Protein AF-A0A3A8YX33-F1 (afdb_monomer_lite)

Secondary structure (DSSP, 8-state):
-----EEE-HHHHHHHHHHHHHHHHHHHHHHHHHHHHHHTT-HHHHHHHHHHHHHHHHHHHHTTT--HHHHHH--GGGGHHHHHHHEEES-------------------------S---HHHHHHHHHHHHHHHHHHHHHHHHHHHHHHHHHHHHHHTT-PPP-----

Radius of gyration: 32.84 Å; chains: 1; bounding box: 57×74×111 Å

Sequence (168 aa):
MDNEIYLIHLDDYLSHIDGKLEMYDLLLELVRSVRKDLEAGEPSQAMRTLCAYEQQAHELYESWDISDAYAESGDPDDLAQLMEDELLPAWDEDEDTGTENDGGMADDMEDDGMNGETSAAAYLLRAVGQLNRVTANILEITKAMVVYENAIDRILNNGEMPENDCAD

Foldseek 3Di:
DPPFDKDFDPVVVVVVVVLVVVVVVLVVCLVVQLVVCVVVVNNVVNVVSVVVSVVVVVVSVVVLVQQPCCVVPVDCVSCVVVCVVGIDGLDDVDDPPVPPDDDDDDDDDDDDDDDDPPDVVVVVSVVVVVVVVVVVVVVVVVVVVVVVVVVVVVVVVVPPDPPPPDDD

pLDDT: mean 77.98, std 19.74, range [34.16, 97.88]

Structure (mmCIF, N/CA/C/O backbone):
data_AF-A0A3A8YX33-F1
#
_entry.id   AF-A0A3A8YX33-F1
#
loop_
_atom_site.group_PDB
_atom_site.id
_atom_site.type_symbol
_atom_site.label_atom_id
_atom_site.label_alt_id
_atom_site.label_comp_id
_atom_site.label_asym_id
_atom_site.label_entity_id
_atom_site.label_seq_id
_atom_site.pdbx_PDB_ins_code
_atom_site.Cartn_x
_atom_site.Cartn_y
_atom_site.Cartn_z
_atom_site.occupancy
_atom_site.B_iso_or_equiv
_atom_site.auth_seq_id
_atom_site.auth_comp_id
_atom_site.auth_asym_id
_atom_site.auth_atom_id
_atom_site.pdbx_PDB_model_num
ATOM 1 N N . MET A 1 1 ? 15.931 15.732 -17.870 1.00 40.66 1 MET A N 1
ATOM 2 C CA . MET A 1 1 ? 15.593 14.400 -17.360 1.00 40.66 1 MET A CA 1
ATOM 3 C C . MET A 1 1 ? 15.124 13.658 -18.571 1.00 40.66 1 MET A C 1
ATOM 5 O O . MET A 1 1 ? 14.138 14.079 -19.173 1.00 40.66 1 MET A O 1
ATOM 9 N N . ASP A 1 2 ? 15.944 12.720 -19.018 1.00 53.41 2 ASP A N 1
ATOM 10 C CA . ASP A 1 2 ? 15.546 11.818 -20.080 1.00 53.41 2 ASP A CA 1
ATOM 11 C C . ASP A 1 2 ? 14.280 11.096 -19.624 1.00 53.41 2 ASP A C 1
ATOM 13 O O . ASP A 1 2 ? 14.060 10.875 -18.433 1.00 53.41 2 ASP A O 1
ATOM 17 N N . ASN A 1 3 ? 13.362 10.890 -20.558 1.00 58.91 3 ASN A N 1
ATOM 18 C CA . ASN A 1 3 ? 12.036 10.378 -20.252 1.00 58.91 3 ASN A CA 1
ATOM 19 C C . ASN A 1 3 ? 12.154 8.855 -20.107 1.00 58.91 3 ASN A C 1
ATOM 21 O O . ASN A 1 3 ? 11.745 8.116 -21.001 1.00 58.91 3 ASN A O 1
ATOM 25 N N . GLU A 1 4 ? 12.805 8.415 -19.031 1.00 72.69 4 GLU A N 1
ATOM 26 C CA . GLU A 1 4 ? 13.014 7.007 -18.710 1.00 72.69 4 GLU A CA 1
ATOM 27 C C . GLU A 1 4 ? 11.653 6.339 -18.522 1.00 72.69 4 GLU A C 1
ATOM 29 O O . GLU A 1 4 ? 10.789 6.797 -17.770 1.00 72.69 4 GLU A O 1
ATOM 34 N N . ILE A 1 5 ? 11.425 5.293 -19.311 1.00 79.19 5 ILE A N 1
ATOM 35 C CA . ILE A 1 5 ? 10.206 4.500 -19.255 1.00 79.19 5 ILE A CA 1
ATOM 36 C C . ILE A 1 5 ? 10.561 3.239 -18.482 1.00 79.19 5 ILE A C 1
ATOM 38 O O . ILE A 1 5 ? 11.450 2.495 -18.894 1.00 79.19 5 ILE A O 1
ATOM 42 N N . TYR A 1 6 ? 9.827 2.998 -17.403 1.00 85.06 6 TYR A N 1
ATOM 43 C CA . TYR A 1 6 ? 9.903 1.771 -16.626 1.00 85.06 6 TYR A CA 1
ATOM 44 C C . TYR A 1 6 ? 8.658 0.924 -16.868 1.00 85.06 6 TYR A C 1
ATOM 46 O O . TYR A 1 6 ? 7.557 1.441 -17.085 1.00 85.06 6 TYR A O 1
ATOM 54 N N . LEU A 1 7 ? 8.846 -0.386 -16.844 1.00 86.94 7 LEU A N 1
ATOM 55 C CA . LEU A 1 7 ? 7.788 -1.381 -16.795 1.00 86.94 7 LEU A CA 1
ATOM 56 C C . LEU A 1 7 ? 7.753 -1.950 -15.374 1.00 86.94 7 LEU A C 1
ATOM 58 O O . LEU A 1 7 ? 8.787 -2.052 -14.732 1.00 86.94 7 LEU A O 1
ATOM 62 N N . ILE A 1 8 ? 6.572 -2.320 -14.895 1.00 90.81 8 ILE A N 1
ATOM 63 C CA . ILE A 1 8 ? 6.378 -3.000 -13.607 1.00 90.81 8 ILE A CA 1
ATOM 64 C C . ILE A 1 8 ? 5.716 -4.348 -13.884 1.00 90.81 8 ILE A C 1
ATOM 66 O O . ILE A 1 8 ? 4.887 -4.447 -14.803 1.00 90.81 8 ILE A O 1
ATOM 70 N N . HIS A 1 9 ? 6.068 -5.389 -13.130 1.00 88.12 9 HIS A N 1
ATOM 71 C CA . HIS A 1 9 ? 5.370 -6.663 -13.254 1.00 88.12 9 HIS A CA 1
ATOM 72 C C . HIS A 1 9 ? 3.898 -6.521 -12.850 1.00 88.12 9 HIS A C 1
ATOM 74 O O . HIS A 1 9 ? 3.523 -5.722 -11.991 1.00 88.12 9 HIS A O 1
ATOM 80 N N . LEU A 1 10 ? 3.030 -7.301 -13.504 1.00 88.19 10 LEU A N 1
ATOM 81 C CA . LEU A 1 10 ? 1.597 -7.273 -13.206 1.00 88.19 10 LEU A CA 1
ATOM 82 C C . LEU A 1 10 ? 1.327 -7.648 -11.745 1.00 88.19 10 LEU A C 1
ATOM 84 O O . LEU A 1 10 ? 0.467 -7.031 -11.127 1.00 88.19 10 LEU A O 1
ATOM 88 N N . ASP A 1 11 ? 2.050 -8.633 -11.216 1.00 89.56 11 ASP A N 1
ATOM 89 C CA . ASP A 1 11 ? 1.864 -9.111 -9.847 1.00 89.56 11 ASP A CA 1
ATOM 90 C C . ASP A 1 11 ? 2.248 -8.031 -8.824 1.00 89.56 11 ASP A C 1
ATOM 92 O O . ASP A 1 11 ? 1.456 -7.754 -7.925 1.00 89.56 11 ASP A O 1
ATOM 96 N N . ASP A 1 12 ? 3.367 -7.330 -9.030 1.00 89.56 12 ASP A N 1
ATOM 97 C CA . ASP A 1 12 ? 3.790 -6.205 -8.180 1.00 89.56 12 ASP A CA 1
ATOM 98 C C . ASP A 1 12 ? 2.787 -5.047 -8.255 1.00 89.56 12 ASP A C 1
ATOM 100 O O . ASP A 1 12 ? 2.365 -4.489 -7.239 1.00 89.56 12 ASP A O 1
ATOM 104 N N . TYR A 1 13 ? 2.296 -4.735 -9.460 1.00 92.31 13 TYR A N 1
ATOM 105 C CA . TYR A 1 13 ? 1.248 -3.731 -9.631 1.00 92.31 13 TYR A CA 1
ATOM 106 C C . TYR A 1 13 ? -0.047 -4.109 -8.899 1.00 92.31 13 TYR A C 1
ATOM 108 O O . TYR A 1 13 ? -0.663 -3.256 -8.259 1.00 92.31 13 TYR A O 1
ATOM 116 N N . LEU A 1 14 ? -0.485 -5.367 -8.996 1.00 94.50 14 LEU A N 1
ATOM 117 C CA . LEU A 1 14 ? -1.678 -5.846 -8.300 1.00 94.50 14 LEU A CA 1
ATOM 118 C C . LEU A 1 14 ? -1.479 -5.822 -6.782 1.00 94.50 14 LEU A C 1
ATOM 120 O O . LEU A 1 14 ? -2.350 -5.302 -6.092 1.00 94.50 14 LEU A O 1
ATOM 124 N N . SER A 1 15 ? -0.320 -6.263 -6.286 1.00 91.62 15 SER A N 1
ATOM 125 C CA . SER A 1 15 ? 0.064 -6.166 -4.871 1.00 91.62 15 SER A CA 1
ATOM 126 C C . SER A 1 15 ? -0.034 -4.723 -4.363 1.00 91.62 15 SER A C 1
ATOM 128 O O . SER A 1 15 ? -0.653 -4.445 -3.335 1.00 91.62 15 SER A O 1
ATOM 130 N N . HIS A 1 16 ? 0.454 -3.760 -5.150 1.00 91.69 16 HIS A N 1
ATOM 131 C CA . HIS A 1 16 ? 0.346 -2.341 -4.824 1.00 91.69 16 HIS A CA 1
ATOM 132 C C . HIS A 1 16 ? -1.107 -1.825 -4.801 1.00 91.69 16 HIS A C 1
ATOM 134 O O . HIS A 1 16 ? -1.447 -0.935 -4.014 1.00 91.69 16 HIS A O 1
ATOM 140 N N . ILE A 1 17 ? -1.987 -2.342 -5.665 1.00 95.50 17 ILE A N 1
ATOM 141 C CA . ILE A 1 17 ? -3.422 -2.019 -5.631 1.00 95.50 17 ILE A CA 1
ATOM 142 C C . ILE A 1 17 ? -4.094 -2.638 -4.404 1.00 95.50 17 ILE A C 1
ATOM 144 O O . ILE A 1 17 ? -4.853 -1.940 -3.726 1.00 95.50 17 ILE A O 1
ATOM 148 N N . ASP A 1 18 ? -3.797 -3.896 -4.093 1.00 94.88 18 ASP A N 1
ATOM 149 C CA . ASP A 1 18 ? -4.366 -4.606 -2.949 1.00 94.88 18 ASP A CA 1
ATOM 150 C C . ASP A 1 18 ? -3.950 -3.938 -1.630 1.00 94.88 18 ASP A C 1
ATOM 152 O O . ASP A 1 18 ? -4.817 -3.595 -0.825 1.00 94.88 18 ASP A O 1
ATOM 156 N N . GLY A 1 19 ? -2.672 -3.577 -1.467 1.00 92.75 19 GLY A N 1
ATOM 157 C CA . GLY A 1 19 ? -2.192 -2.838 -0.293 1.00 92.75 1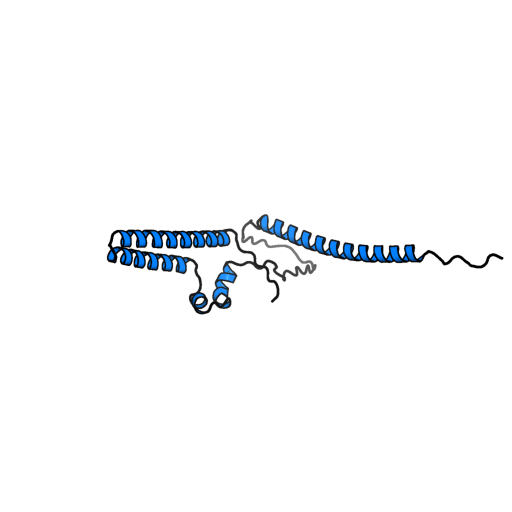9 GLY A CA 1
ATOM 158 C C . GLY A 1 19 ? -2.892 -1.484 -0.088 1.00 92.75 19 GLY A C 1
ATOM 159 O O . GLY A 1 19 ? -3.193 -1.091 1.043 1.00 92.75 19 GLY A O 1
ATOM 160 N N . LYS A 1 20 ? -3.247 -0.771 -1.170 1.00 94.56 20 LYS A N 1
ATOM 161 C CA . LYS A 1 20 ? -4.044 0.473 -1.079 1.00 94.56 20 LYS A CA 1
ATOM 162 C C . LYS A 1 20 ? -5.470 0.218 -0.609 1.00 94.56 20 LYS A C 1
ATOM 164 O O . LYS A 1 20 ? -6.015 1.033 0.140 1.00 94.56 20 LYS A O 1
ATOM 169 N N . LEU A 1 21 ? -6.090 -0.860 -1.083 1.00 96.31 21 LEU A N 1
ATOM 170 C CA . LEU A 1 21 ? -7.438 -1.241 -0.670 1.00 96.31 21 LEU A CA 1
ATOM 171 C C . LEU A 1 21 ? -7.452 -1.660 0.801 1.00 96.31 21 LEU A C 1
ATOM 173 O O . LEU A 1 21 ? -8.308 -1.188 1.547 1.00 96.31 21 LEU A O 1
ATOM 177 N N . GLU A 1 22 ? -6.459 -2.435 1.239 1.00 94.81 22 GLU A N 1
ATOM 178 C CA . GLU A 1 22 ? -6.293 -2.821 2.641 1.00 94.81 22 GLU A CA 1
ATOM 179 C C . GLU A 1 22 ? -6.130 -1.600 3.552 1.00 94.81 22 GLU A C 1
ATOM 181 O O . GLU A 1 22 ? -6.836 -1.485 4.556 1.00 94.81 22 GLU A O 1
ATOM 186 N N . MET A 1 23 ? -5.295 -0.621 3.177 1.00 95.19 23 MET A N 1
ATOM 187 C CA . MET A 1 23 ? -5.170 0.630 3.938 1.00 95.19 23 MET A CA 1
ATOM 188 C C . MET A 1 23 ? -6.487 1.417 4.000 1.00 95.19 23 MET A C 1
ATOM 190 O O . MET A 1 23 ? -6.846 1.967 5.046 1.00 95.19 23 MET A O 1
ATOM 194 N N . TYR A 1 24 ? -7.211 1.497 2.880 1.00 96.62 24 TYR A N 1
ATOM 195 C CA . TYR A 1 24 ? -8.496 2.192 2.815 1.00 96.62 24 TYR A CA 1
ATOM 196 C C . TYR A 1 24 ? -9.540 1.547 3.735 1.00 96.62 24 TYR A C 1
ATOM 198 O O . TYR A 1 24 ? -10.222 2.254 4.489 1.00 96.62 24 TYR A O 1
ATOM 206 N N . ASP A 1 25 ? -9.640 0.220 3.708 1.00 96.12 25 ASP A N 1
ATOM 207 C CA . ASP A 1 25 ? -10.564 -0.531 4.550 1.00 96.12 25 ASP A CA 1
ATOM 208 C C . ASP A 1 25 ? -10.175 -0.425 6.030 1.00 96.12 25 ASP A C 1
ATOM 210 O O . ASP A 1 25 ? -11.032 -0.093 6.856 1.00 96.12 25 ASP A O 1
ATOM 214 N N . LEU A 1 26 ? -8.884 -0.559 6.360 1.00 96.56 26 LEU A N 1
ATOM 215 C CA . LEU A 1 26 ? -8.357 -0.393 7.719 1.00 96.56 26 LEU A CA 1
ATOM 216 C C . LEU A 1 26 ? -8.727 0.983 8.304 1.00 96.56 26 LEU A C 1
ATOM 218 O O . LEU A 1 26 ? -9.230 1.081 9.427 1.00 96.56 26 LEU A O 1
ATOM 222 N N . LEU A 1 27 ? -8.561 2.062 7.531 1.00 96.56 27 LEU A N 1
ATOM 223 C CA . LEU A 1 27 ? -8.937 3.418 7.950 1.00 96.56 27 LEU A CA 1
ATOM 224 C C . LEU A 1 27 ? -10.448 3.568 8.170 1.00 96.56 27 LEU A C 1
ATOM 226 O O . LEU A 1 27 ? -10.886 4.201 9.138 1.00 96.56 27 LEU A O 1
ATOM 230 N N . LEU A 1 28 ? -11.270 3.004 7.283 1.00 97.75 28 LEU A N 1
ATOM 231 C CA . LEU A 1 28 ? -12.722 3.060 7.429 1.00 97.75 28 LEU A CA 1
ATOM 232 C C . LEU A 1 28 ? -13.205 2.292 8.658 1.00 97.75 28 LEU A C 1
ATOM 234 O O . LEU A 1 28 ? -14.084 2.782 9.378 1.00 97.75 28 LEU A O 1
ATOM 238 N N . GLU A 1 29 ? -12.666 1.101 8.897 1.00 97.62 29 GLU A N 1
ATOM 239 C CA . GLU A 1 29 ? -13.025 0.287 10.051 1.00 97.62 29 GLU A CA 1
ATOM 240 C C . GLU A 1 29 ? -12.574 0.925 11.364 1.00 97.62 29 GLU A C 1
ATOM 242 O O . GLU A 1 29 ? -13.369 0.964 12.310 1.00 97.62 29 GLU A O 1
ATOM 247 N N . LEU A 1 30 ? -11.388 1.542 11.397 1.00 97.81 30 LEU A N 1
ATOM 248 C CA 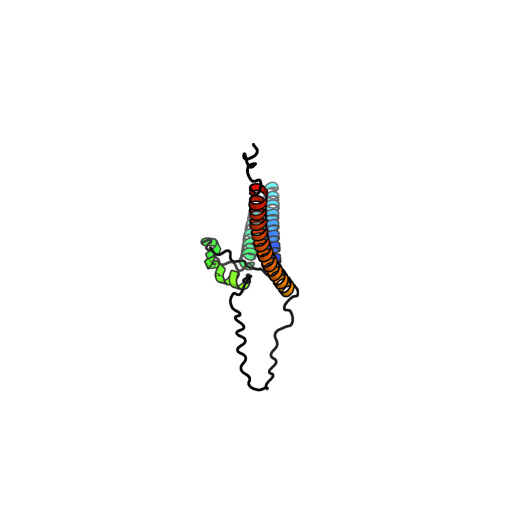. LEU A 1 30 ? -10.916 2.345 12.525 1.00 97.81 30 LEU A CA 1
ATOM 249 C C . LEU A 1 30 ? -11.916 3.451 12.874 1.00 97.81 30 LEU A C 1
ATOM 251 O O . LEU A 1 30 ? -12.392 3.544 14.009 1.00 97.81 30 LEU A O 1
ATOM 255 N N . VAL A 1 31 ? -12.284 4.273 11.885 1.00 97.44 31 VAL A N 1
ATOM 256 C CA . VAL A 1 31 ? -13.201 5.406 12.082 1.00 97.44 31 VAL A CA 1
ATOM 257 C C . VAL A 1 31 ? -14.574 4.931 12.553 1.00 97.44 31 VAL A C 1
ATOM 259 O O . VAL A 1 31 ? -15.166 5.542 13.447 1.00 97.44 31 VAL A O 1
ATOM 262 N N . ARG A 1 32 ? -15.103 3.852 11.965 1.00 97.75 32 ARG A N 1
ATOM 263 C CA . ARG A 1 32 ? -16.403 3.280 12.349 1.00 97.75 32 ARG A CA 1
ATOM 264 C C . ARG A 1 32 ? -16.371 2.721 13.771 1.00 97.75 32 ARG A C 1
ATOM 266 O O . ARG A 1 32 ? -17.301 2.982 14.534 1.00 97.75 32 ARG A O 1
ATOM 273 N N . SER A 1 33 ? -15.313 1.998 14.128 1.00 97.12 33 SER A N 1
ATOM 274 C CA . SER A 1 33 ? -15.166 1.351 15.435 1.00 97.12 33 SER A CA 1
ATOM 275 C C . SER A 1 33 ? -14.988 2.378 16.550 1.00 97.12 33 SER A C 1
ATOM 277 O O . SER A 1 33 ? -15.744 2.370 17.517 1.00 97.12 33 SER A O 1
ATOM 279 N N . VAL A 1 34 ? -14.090 3.349 16.367 1.00 97.56 34 VAL A N 1
ATOM 280 C CA . VAL A 1 34 ? -13.882 4.433 17.340 1.00 97.56 34 VAL A CA 1
ATOM 281 C C . VAL A 1 34 ? -15.147 5.267 17.517 1.00 97.56 34 VAL A C 1
ATOM 283 O O . VAL A 1 34 ? -15.519 5.582 18.645 1.00 97.56 34 VAL A O 1
ATOM 286 N N . ARG A 1 35 ? -15.857 5.602 16.429 1.00 97.56 35 ARG A N 1
ATOM 287 C CA . ARG A 1 35 ? -17.133 6.328 16.523 1.00 97.56 35 ARG A CA 1
ATOM 288 C C . ARG A 1 35 ? -18.155 5.560 17.355 1.00 97.56 35 ARG A C 1
ATOM 290 O O . ARG A 1 35 ? -18.772 6.152 18.233 1.00 97.56 35 ARG A O 1
ATOM 297 N N . LYS A 1 36 ? -18.305 4.259 17.100 1.00 97.69 36 LYS A N 1
ATOM 298 C CA . LYS A 1 36 ? -19.223 3.387 17.838 1.00 97.69 36 LYS A CA 1
ATOM 299 C C . LYS A 1 36 ? -18.890 3.348 19.333 1.00 97.69 36 LYS A C 1
ATOM 301 O O . LYS A 1 36 ? -19.793 3.501 20.152 1.00 97.69 36 LYS A O 1
ATOM 306 N N . ASP A 1 37 ? -17.615 3.189 19.682 1.00 97.06 37 ASP A N 1
ATOM 307 C CA . ASP A 1 37 ? -17.160 3.144 21.077 1.00 97.06 37 ASP A CA 1
ATOM 308 C C . ASP A 1 37 ? -17.413 4.486 21.792 1.00 97.06 37 ASP A C 1
ATOM 310 O O . ASP A 1 37 ? -17.872 4.527 22.935 1.00 97.06 37 ASP A O 1
ATOM 314 N N . LEU A 1 38 ? -17.178 5.611 21.106 1.00 96.12 38 LEU A N 1
ATOM 315 C CA . LEU A 1 38 ? -17.444 6.947 21.645 1.00 96.12 38 LEU A CA 1
ATOM 316 C C . LEU A 1 38 ? -18.945 7.234 21.808 1.00 96.12 38 LEU A C 1
ATOM 318 O O . LEU A 1 38 ? -19.346 7.786 22.832 1.00 96.12 38 LEU A O 1
ATOM 322 N N . GLU A 1 39 ? -19.782 6.844 20.842 1.00 97.44 39 GLU A N 1
ATOM 323 C CA . GLU A 1 39 ? -21.247 6.969 20.922 1.00 97.44 39 GLU A CA 1
ATOM 324 C C . GLU A 1 39 ? -21.840 6.124 22.060 1.00 97.44 39 GLU A C 1
ATOM 326 O O . GLU A 1 39 ? -22.820 6.531 22.686 1.00 97.44 39 GLU A O 1
ATOM 331 N N . ALA A 1 40 ? -21.219 4.984 22.375 1.00 97.06 40 ALA A N 1
ATOM 332 C CA . ALA A 1 40 ? -21.570 4.151 23.523 1.00 97.06 40 ALA A CA 1
ATOM 333 C C . ALA A 1 40 ? -21.089 4.725 24.873 1.00 97.06 40 ALA A C 1
ATOM 335 O O . ALA A 1 40 ? -21.447 4.199 25.927 1.00 97.06 40 ALA A O 1
ATOM 336 N N . GLY A 1 41 ? -20.301 5.807 24.866 1.00 97.19 41 GLY A N 1
ATOM 337 C CA . GLY A 1 41 ? -19.715 6.384 26.074 1.00 97.19 41 GLY A CA 1
ATOM 338 C C . GLY A 1 41 ? -18.558 5.559 26.645 1.00 97.19 41 GLY A C 1
ATOM 339 O O . GLY A 1 41 ? -18.296 5.636 27.846 1.00 97.19 41 GLY A O 1
ATOM 340 N N . GLU A 1 42 ? -17.855 4.790 25.807 1.00 97.88 42 GLU A N 1
ATOM 341 C CA . GLU A 1 42 ? -16.760 3.890 26.190 1.00 97.88 42 GLU A CA 1
ATOM 342 C C . GLU A 1 42 ? -15.385 4.390 25.685 1.00 97.88 42 GLU A C 1
ATOM 344 O O . GLU A 1 42 ? -14.725 3.733 24.877 1.00 97.88 42 GLU A O 1
ATOM 349 N N . PRO A 1 43 ? -14.866 5.535 26.174 1.00 95.38 43 PRO A N 1
ATOM 350 C CA . PRO A 1 43 ? -13.616 6.114 25.670 1.00 95.38 43 PRO A CA 1
ATOM 351 C C . PRO A 1 43 ? -12.390 5.221 25.912 1.00 95.38 43 PRO A C 1
ATOM 353 O O . PRO A 1 43 ? -11.436 5.246 25.138 1.00 95.38 43 PRO A O 1
ATOM 356 N N . SER A 1 44 ? -12.399 4.404 26.970 1.00 97.19 44 SER A N 1
ATOM 357 C CA . SER A 1 44 ? -11.326 3.434 27.216 1.00 97.19 44 SER A CA 1
ATOM 358 C C . SER A 1 44 ? -11.304 2.314 26.178 1.00 97.19 44 SER A C 1
ATOM 360 O O . SER A 1 44 ? -10.229 1.808 25.873 1.00 97.19 44 SER A O 1
ATOM 362 N N . GLN A 1 45 ? -12.464 1.928 25.638 1.00 96.56 45 GLN A N 1
ATOM 363 C CA . GLN A 1 45 ? -12.544 0.939 24.568 1.00 96.56 45 GLN A CA 1
ATOM 364 C C . GLN A 1 45 ? -12.074 1.551 23.247 1.00 96.56 45 GLN A C 1
ATOM 366 O O . GLN A 1 45 ? -11.206 0.968 22.606 1.00 96.56 45 GLN A O 1
ATOM 371 N N . ALA A 1 46 ? -12.509 2.779 22.943 1.00 97.00 46 ALA A N 1
ATOM 372 C CA . ALA A 1 46 ? -12.021 3.536 21.791 1.00 97.00 46 ALA A CA 1
ATOM 373 C C . ALA A 1 46 ? -10.485 3.649 21.782 1.00 97.00 46 ALA A C 1
ATOM 375 O O . ALA A 1 46 ? -9.858 3.457 20.745 1.00 97.00 46 ALA A O 1
ATOM 376 N N . MET A 1 47 ? -9.864 3.899 22.942 1.00 97.62 47 MET A N 1
ATOM 377 C CA . MET A 1 47 ? -8.402 3.961 23.052 1.00 97.62 47 MET A CA 1
ATOM 378 C C . MET A 1 47 ? -7.728 2.609 22.777 1.00 97.62 47 MET A C 1
ATOM 380 O O . MET A 1 47 ? -6.705 2.565 22.104 1.00 97.62 47 MET A O 1
ATOM 384 N N . ARG A 1 48 ? -8.303 1.493 23.247 1.00 97.19 48 ARG A N 1
ATOM 385 C CA . ARG A 1 48 ? -7.782 0.152 22.919 1.00 97.19 48 ARG A CA 1
ATOM 386 C C . ARG A 1 48 ? -7.900 -0.147 21.428 1.00 97.19 48 ARG A C 1
ATOM 388 O O . ARG A 1 48 ? -6.969 -0.706 20.860 1.00 97.19 48 ARG A O 1
ATOM 395 N N . THR A 1 49 ? -9.023 0.232 20.816 1.00 95.69 49 THR A N 1
ATOM 396 C CA . THR A 1 49 ? -9.237 0.122 19.371 1.00 95.69 49 THR A CA 1
ATOM 397 C C . THR A 1 49 ? -8.161 0.910 18.620 1.00 95.69 49 THR A C 1
ATOM 399 O O . THR A 1 49 ? -7.509 0.345 17.754 1.00 95.69 49 THR A O 1
ATOM 402 N N . LEU A 1 50 ? -7.892 2.165 19.000 1.00 97.38 50 LEU A N 1
ATOM 403 C CA . LEU A 1 50 ? -6.827 2.972 18.387 1.00 97.38 50 LEU A CA 1
ATOM 404 C C . LEU A 1 50 ? -5.458 2.277 18.451 1.00 97.38 50 LEU A C 1
ATOM 406 O O . LEU A 1 50 ? -4.827 2.124 17.412 1.00 97.38 50 LEU A O 1
ATOM 410 N N . CYS A 1 51 ? -5.037 1.785 19.621 1.00 97.25 51 CYS A N 1
ATOM 411 C CA . CYS A 1 51 ? -3.750 1.090 19.759 1.00 97.25 51 CYS A CA 1
ATOM 412 C C . CYS A 1 51 ? -3.663 -0.187 18.906 1.00 97.25 51 CYS A C 1
ATOM 414 O O . CYS A 1 51 ? -2.609 -0.502 18.365 1.00 97.25 51 CYS A O 1
ATOM 416 N N . ALA A 1 52 ? -4.761 -0.938 18.777 1.00 96.38 52 ALA A N 1
ATOM 417 C CA . ALA A 1 52 ? -4.780 -2.144 17.951 1.00 96.38 52 ALA A CA 1
ATOM 418 C C . ALA A 1 52 ? -4.641 -1.829 16.454 1.00 96.38 52 ALA A C 1
ATOM 420 O O . ALA A 1 52 ? -4.029 -2.601 15.720 1.00 96.38 52 ALA A O 1
ATOM 421 N N . TYR A 1 53 ? -5.217 -0.719 15.993 1.00 96.88 53 TYR A N 1
ATOM 422 C CA . TYR A 1 53 ? -5.094 -0.283 14.601 1.00 96.88 53 TYR A CA 1
ATOM 423 C C . TYR A 1 53 ? -3.760 0.405 14.313 1.00 96.88 53 TYR A C 1
ATOM 425 O O . TYR A 1 53 ? -3.264 0.286 13.202 1.00 96.88 53 TYR A O 1
ATOM 433 N N . GLU A 1 54 ? -3.161 1.079 15.297 1.00 96.00 54 GLU A N 1
ATOM 434 C CA . GLU A 1 54 ? -1.789 1.592 15.204 1.00 96.00 54 GLU A CA 1
ATOM 435 C C . GLU A 1 54 ? -0.800 0.451 14.931 1.00 96.00 54 GLU A C 1
ATOM 437 O O . GLU A 1 54 ? -0.019 0.534 13.988 1.00 96.00 54 GLU A O 1
ATOM 442 N N . GLN A 1 55 ? -0.911 -0.653 15.678 1.00 96.62 55 GLN A N 1
ATOM 443 C CA . GLN A 1 55 ? -0.094 -1.846 15.451 1.00 96.62 55 GLN A CA 1
ATOM 444 C C . GLN A 1 55 ? -0.332 -2.459 14.061 1.00 96.62 55 GLN A C 1
ATOM 446 O O . GLN A 1 55 ? 0.625 -2.733 13.348 1.00 96.62 55 GLN A O 1
ATOM 451 N N . GLN A 1 56 ? -1.593 -2.631 13.646 1.00 95.81 56 GLN A N 1
ATOM 452 C CA . GLN A 1 56 ? -1.919 -3.179 12.319 1.00 95.81 56 GLN A CA 1
ATOM 453 C C . GLN A 1 56 ? -1.416 -2.291 11.176 1.00 95.81 56 GLN A C 1
ATOM 455 O O . GLN A 1 56 ? -0.930 -2.798 10.172 1.00 95.81 56 GLN A O 1
ATOM 460 N N . ALA A 1 57 ? -1.520 -0.967 11.319 1.00 94.12 57 ALA A N 1
ATOM 461 C CA . ALA A 1 57 ? -1.006 -0.034 10.324 1.00 94.12 57 ALA A CA 1
ATOM 462 C C . ALA A 1 57 ? 0.521 -0.126 10.203 1.00 94.12 57 ALA A C 1
ATOM 464 O O . ALA A 1 57 ? 1.046 -0.018 9.099 1.00 94.12 57 ALA A O 1
ATOM 465 N N . HIS A 1 58 ? 1.221 -0.346 11.320 1.00 93.19 58 HIS A N 1
ATOM 466 C CA . HIS A 1 58 ? 2.667 -0.531 11.316 1.00 93.19 58 HIS A CA 1
ATOM 467 C C . HIS A 1 58 ? 3.077 -1.856 10.660 1.00 93.19 58 HIS A C 1
ATOM 469 O O . HIS A 1 58 ? 3.929 -1.844 9.783 1.00 93.19 58 HIS A O 1
ATOM 475 N N . GLU A 1 59 ? 2.415 -2.965 11.001 1.00 93.94 59 GLU A N 1
ATOM 476 C CA . GLU A 1 59 ? 2.659 -4.276 10.374 1.00 93.94 59 GLU A CA 1
ATOM 477 C C . GLU A 1 59 ? 2.400 -4.246 8.859 1.00 93.94 59 GLU A C 1
ATOM 479 O O . GLU A 1 59 ? 3.164 -4.817 8.083 1.00 93.94 59 GLU A O 1
ATOM 484 N N . LEU A 1 60 ? 1.347 -3.544 8.425 1.00 92.75 60 LEU A N 1
ATOM 485 C CA . LEU A 1 60 ? 1.058 -3.354 7.005 1.00 92.75 60 LEU A CA 1
ATOM 486 C C . LEU A 1 60 ? 2.148 -2.522 6.316 1.00 92.75 60 LEU A C 1
ATOM 488 O O . LEU A 1 60 ? 2.583 -2.879 5.228 1.00 92.75 60 LEU A O 1
ATOM 492 N N . TYR A 1 61 ? 2.615 -1.446 6.951 1.00 90.81 61 TYR A N 1
ATOM 493 C CA . TYR A 1 61 ? 3.707 -0.630 6.418 1.00 90.81 61 TYR A CA 1
ATOM 494 C C . TYR A 1 61 ? 5.015 -1.426 6.282 1.00 90.81 61 TYR A C 1
ATOM 496 O O . TYR A 1 61 ? 5.641 -1.377 5.228 1.00 90.81 61 TYR A O 1
ATOM 504 N N . GLU A 1 62 ? 5.393 -2.207 7.300 1.00 90.88 62 GLU A N 1
ATOM 505 C CA . GLU A 1 62 ? 6.586 -3.068 7.252 1.00 90.88 62 GLU A CA 1
ATOM 506 C C . GLU A 1 62 ? 6.511 -4.098 6.113 1.00 90.88 62 GLU A C 1
ATOM 508 O O . GLU A 1 62 ? 7.529 -4.435 5.515 1.00 90.88 62 GLU A O 1
ATOM 513 N N . SER A 1 63 ? 5.309 -4.580 5.772 1.00 89.88 63 SER A N 1
ATOM 514 C CA . SER A 1 63 ? 5.124 -5.562 4.694 1.00 89.88 63 SER A CA 1
ATOM 515 C C . SER A 1 63 ? 5.423 -5.031 3.289 1.00 89.88 63 SER A C 1
ATOM 517 O O . SER A 1 63 ? 5.571 -5.827 2.365 1.00 89.88 63 SER A O 1
ATOM 519 N N . TRP A 1 64 ? 5.500 -3.709 3.117 1.00 90.56 64 TRP A N 1
ATOM 520 C CA . TRP A 1 64 ? 5.771 -3.073 1.826 1.00 90.56 64 TRP A CA 1
ATOM 521 C C . TRP A 1 64 ? 7.263 -2.909 1.528 1.00 90.56 64 TRP A C 1
ATOM 523 O O . TRP A 1 64 ? 7.597 -2.421 0.455 1.00 90.56 64 TRP A O 1
ATOM 533 N N . ASP A 1 65 ? 8.139 -3.269 2.473 1.00 88.56 65 ASP A N 1
ATOM 534 C CA . ASP A 1 65 ? 9.604 -3.188 2.347 1.00 88.56 65 ASP A CA 1
ATOM 535 C C . ASP A 1 65 ? 10.120 -1.792 1.928 1.00 88.56 65 ASP A C 1
ATOM 537 O O . ASP A 1 65 ? 11.153 -1.624 1.279 1.00 88.56 65 ASP A O 1
ATOM 541 N N . ILE A 1 66 ? 9.376 -0.747 2.311 1.00 90.69 66 ILE A N 1
ATOM 542 C CA . ILE A 1 66 ? 9.748 0.647 2.065 1.00 90.69 66 ILE A CA 1
ATOM 543 C C . ILE A 1 66 ? 10.780 1.070 3.110 1.00 90.69 66 ILE A C 1
ATOM 545 O O . ILE A 1 66 ? 10.534 0.998 4.313 1.00 90.69 66 ILE A O 1
ATOM 549 N N . SER A 1 67 ? 11.918 1.585 2.643 1.00 89.00 67 SER A N 1
ATOM 550 C CA . SER A 1 67 ? 12.972 2.126 3.503 1.00 89.00 67 SER A CA 1
ATOM 551 C C . SER A 1 67 ? 12.449 3.227 4.438 1.00 89.00 67 SER A C 1
ATOM 553 O O . SER A 1 67 ? 11.872 4.218 3.986 1.00 89.00 67 SER A O 1
ATOM 555 N N . ASP A 1 68 ? 12.728 3.116 5.741 1.00 89.56 68 ASP A N 1
ATOM 556 C CA . ASP A 1 68 ? 12.419 4.170 6.721 1.00 89.56 68 ASP A CA 1
ATOM 557 C C . ASP A 1 68 ? 13.078 5.510 6.357 1.00 89.56 68 ASP A C 1
ATOM 559 O O . ASP A 1 68 ? 12.510 6.575 6.609 1.00 89.56 68 ASP A O 1
ATOM 563 N N . ALA A 1 69 ? 14.251 5.469 5.711 1.00 89.25 69 ALA A N 1
ATOM 564 C CA . ALA A 1 69 ? 14.925 6.672 5.234 1.00 89.25 69 ALA A CA 1
ATOM 565 C C . ALA A 1 69 ? 14.053 7.424 4.220 1.00 89.25 69 ALA A C 1
ATOM 567 O O . ALA A 1 69 ? 13.893 8.635 4.353 1.00 89.25 69 ALA A O 1
ATOM 568 N N . TYR A 1 70 ? 13.389 6.702 3.307 1.00 93.44 70 TYR A N 1
ATOM 569 C CA . TYR A 1 70 ? 12.460 7.292 2.345 1.00 93.44 70 TYR A CA 1
ATOM 570 C C . TYR A 1 70 ? 11.254 7.944 3.029 1.00 93.44 70 TYR A C 1
ATOM 572 O O . TYR A 1 70 ? 10.828 9.029 2.633 1.00 93.44 70 TYR A O 1
ATOM 580 N N . ALA A 1 71 ? 10.706 7.323 4.077 1.00 88.38 71 ALA A N 1
ATOM 581 C CA . ALA A 1 71 ? 9.584 7.898 4.819 1.00 88.38 71 ALA A CA 1
ATOM 582 C C . ALA A 1 71 ? 9.948 9.222 5.517 1.00 88.38 71 ALA A C 1
ATOM 584 O O . ALA A 1 71 ? 9.092 10.101 5.661 1.00 88.38 71 ALA A O 1
ATOM 585 N N . GLU A 1 72 ? 11.207 9.384 5.930 1.00 90.81 72 GLU A N 1
ATOM 586 C CA . GLU A 1 72 ? 11.713 10.613 6.545 1.00 90.81 72 GLU A CA 1
ATOM 587 C C . GLU A 1 72 ? 12.154 11.670 5.516 1.00 90.81 72 GLU A C 1
ATOM 589 O O . GLU A 1 72 ? 11.907 12.865 5.714 1.00 90.81 72 GLU A O 1
ATOM 594 N N . SER A 1 73 ? 12.821 11.251 4.438 1.00 92.81 73 SER A N 1
ATOM 595 C CA . SER A 1 73 ? 13.495 12.124 3.470 1.00 92.81 73 SER A CA 1
ATOM 596 C C . SER A 1 73 ? 12.614 12.490 2.268 1.00 92.81 73 SER A C 1
ATOM 598 O O . SER A 1 73 ? 12.687 13.614 1.763 1.00 92.81 73 SER A O 1
ATOM 600 N N . GLY A 1 74 ? 11.777 11.551 1.816 1.00 89.81 74 GLY A N 1
ATOM 601 C CA . GLY A 1 74 ? 11.093 11.577 0.524 1.00 89.81 74 GLY A CA 1
ATOM 602 C C . GLY A 1 74 ? 12.027 11.471 -0.688 1.00 89.81 74 GLY A C 1
ATOM 603 O O . GLY A 1 74 ? 11.589 11.774 -1.800 1.00 89.81 74 GLY A O 1
ATOM 604 N N . ASP A 1 75 ? 13.296 11.107 -0.488 1.00 93.25 75 ASP A N 1
ATOM 605 C CA . ASP A 1 75 ? 14.323 11.044 -1.529 1.00 93.25 75 ASP A CA 1
ATOM 606 C C . ASP A 1 75 ? 14.221 9.730 -2.322 1.00 93.25 75 ASP A C 1
ATOM 608 O O . ASP A 1 75 ? 14.419 8.665 -1.742 1.00 93.25 75 ASP A O 1
ATOM 612 N N . PRO A 1 76 ? 13.928 9.758 -3.635 1.00 89.75 76 PRO A N 1
ATOM 613 C CA . PRO A 1 76 ? 13.845 8.546 -4.448 1.00 89.75 76 PRO A CA 1
ATOM 614 C C . PRO A 1 76 ? 15.094 7.657 -4.394 1.00 89.75 76 PRO A C 1
ATOM 616 O O . PRO A 1 76 ? 14.964 6.450 -4.577 1.00 89.75 76 PRO A O 1
ATOM 619 N N . ASP A 1 77 ? 16.275 8.214 -4.108 1.00 92.00 77 ASP A N 1
ATOM 620 C CA . ASP A 1 77 ? 17.511 7.432 -3.974 1.00 92.00 77 ASP A CA 1
ATOM 621 C C . ASP A 1 77 ? 17.428 6.412 -2.818 1.00 92.00 77 ASP A C 1
ATOM 623 O O . ASP A 1 77 ? 18.025 5.336 -2.892 1.00 92.00 77 ASP A O 1
ATOM 627 N N . ASP A 1 78 ? 16.628 6.689 -1.781 1.00 93.50 78 ASP A N 1
ATOM 628 C CA . ASP A 1 78 ? 16.383 5.760 -0.669 1.00 93.50 78 ASP A CA 1
ATOM 629 C C . ASP A 1 78 ? 15.521 4.547 -1.079 1.00 93.50 78 ASP A C 1
ATOM 631 O O . ASP A 1 78 ? 15.404 3.588 -0.313 1.00 93.50 78 ASP A O 1
ATOM 635 N N . LEU A 1 79 ? 14.934 4.572 -2.283 1.00 92.88 79 LEU A N 1
ATOM 636 C CA . LEU A 1 79 ? 14.179 3.470 -2.886 1.00 92.88 79 LEU A CA 1
ATOM 637 C C . LEU A 1 79 ? 14.976 2.703 -3.944 1.00 92.88 79 LEU A C 1
ATOM 639 O O . LEU A 1 79 ? 14.401 1.839 -4.596 1.00 92.88 79 LEU A O 1
ATOM 643 N N . ALA A 1 80 ? 16.271 2.981 -4.130 1.00 91.06 80 ALA A N 1
ATOM 644 C CA . ALA A 1 80 ? 17.056 2.404 -5.225 1.00 91.06 80 ALA A CA 1
ATOM 645 C C . ALA A 1 80 ? 16.950 0.870 -5.316 1.00 91.06 80 ALA A C 1
ATOM 647 O O . ALA A 1 80 ? 16.734 0.349 -6.405 1.00 91.06 80 ALA A O 1
ATOM 648 N N . GLN A 1 81 ? 17.030 0.165 -4.180 1.00 89.12 81 GLN A N 1
ATOM 649 C CA . GLN A 1 81 ? 16.889 -1.295 -4.141 1.00 89.12 81 GLN A CA 1
ATOM 650 C C . GLN A 1 81 ? 15.468 -1.744 -4.516 1.00 89.12 81 GLN A C 1
ATOM 652 O O . GLN A 1 81 ? 15.308 -2.592 -5.383 1.00 89.12 81 GLN A O 1
ATOM 657 N N . LEU A 1 82 ? 14.438 -1.130 -3.924 1.00 91.44 82 LEU A N 1
ATOM 658 C CA . LEU A 1 82 ? 13.038 -1.458 -4.218 1.00 91.44 82 LEU A CA 1
ATOM 659 C C . LEU A 1 82 ? 12.699 -1.200 -5.696 1.00 91.44 82 LEU A C 1
ATOM 661 O O . LEU A 1 82 ? 11.996 -1.973 -6.335 1.00 91.44 82 LEU A O 1
ATOM 665 N N . MET A 1 83 ? 13.243 -0.121 -6.262 1.00 91.00 83 MET A N 1
ATOM 666 C CA . MET A 1 83 ? 13.108 0.202 -7.678 1.00 91.00 83 MET A CA 1
ATOM 667 C C . MET A 1 83 ? 13.844 -0.797 -8.576 1.00 91.00 83 MET A C 1
ATOM 669 O O . MET A 1 83 ? 13.319 -1.124 -9.632 1.00 91.00 83 MET A O 1
ATOM 673 N N . GLU A 1 84 ? 15.028 -1.278 -8.189 1.00 89.00 84 GLU A N 1
ATOM 674 C CA . GLU A 1 84 ? 15.751 -2.335 -8.916 1.00 89.00 84 GLU A CA 1
ATOM 675 C C . GLU A 1 84 ? 14.977 -3.662 -8.909 1.00 89.00 84 GLU A C 1
ATOM 677 O O 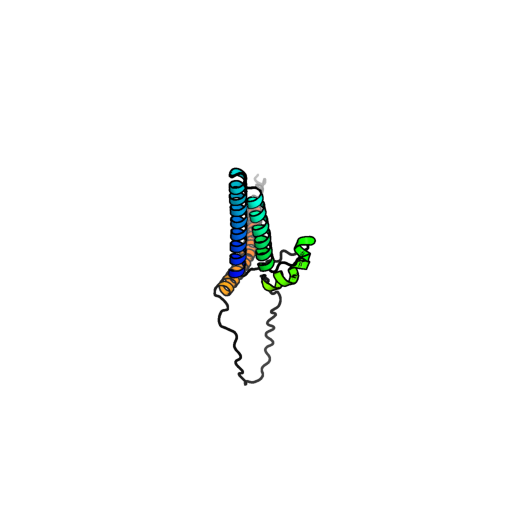. GLU A 1 84 ? 14.962 -4.367 -9.917 1.00 89.00 84 GLU A O 1
ATOM 682 N N . ASP A 1 85 ? 14.302 -3.970 -7.801 1.00 88.56 85 ASP A N 1
ATOM 683 C CA . ASP A 1 85 ? 13.557 -5.217 -7.632 1.00 88.56 85 ASP A CA 1
ATOM 684 C C . ASP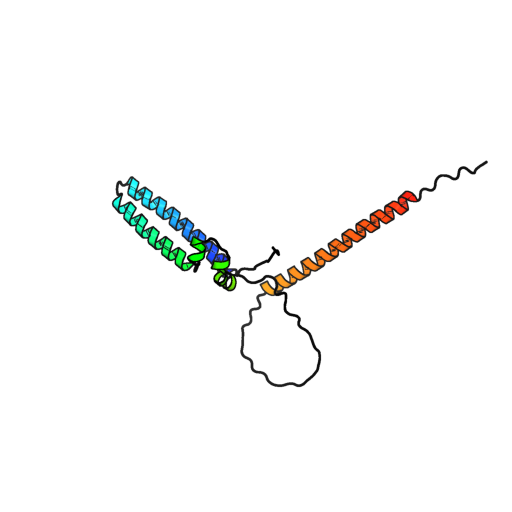 A 1 85 ? 12.201 -5.206 -8.371 1.00 88.56 85 ASP A C 1
ATOM 686 O O . ASP A 1 85 ? 11.803 -6.224 -8.939 1.00 88.56 85 ASP A O 1
ATOM 690 N N . GLU A 1 86 ? 11.494 -4.067 -8.403 1.00 89.56 86 GLU A N 1
ATOM 691 C CA . GLU A 1 86 ? 10.136 -3.967 -8.971 1.00 89.56 86 GLU A CA 1
ATOM 692 C C . GLU A 1 86 ? 10.081 -3.402 -10.404 1.00 89.56 86 GLU A C 1
ATOM 694 O O . GLU A 1 86 ? 9.112 -3.639 -11.140 1.00 89.56 86 GLU A O 1
ATOM 699 N N . LEU A 1 87 ? 11.075 -2.604 -10.815 1.00 90.12 87 LEU A N 1
ATOM 700 C CA . LEU A 1 87 ? 11.055 -1.902 -12.099 1.00 90.12 87 LEU A CA 1
ATOM 701 C C . LEU A 1 87 ? 11.990 -2.549 -13.116 1.00 90.12 87 LEU A C 1
ATOM 703 O O . LEU A 1 87 ? 13.178 -2.749 -12.893 1.00 90.12 87 LEU A O 1
ATOM 707 N N . LEU A 1 88 ? 11.461 -2.755 -14.318 1.00 83.56 88 LEU A N 1
ATOM 708 C CA . LEU A 1 88 ? 12.230 -3.157 -15.484 1.00 83.56 88 LEU A CA 1
ATOM 709 C C . LEU A 1 88 ? 12.476 -1.946 -16.393 1.00 83.56 88 LEU A C 1
ATOM 711 O O . LEU A 1 88 ? 11.527 -1.210 -16.701 1.00 83.56 88 LEU A O 1
ATOM 715 N N . PRO A 1 89 ? 13.702 -1.739 -16.897 1.00 79.88 89 PRO A N 1
ATOM 716 C CA . PRO A 1 89 ? 13.940 -0.741 -17.929 1.00 79.88 89 PRO A CA 1
ATOM 717 C C . PRO A 1 89 ? 13.147 -1.113 -19.192 1.00 79.88 89 PRO A C 1
ATOM 719 O O . PRO A 1 89 ? 13.159 -2.254 -19.649 1.00 79.88 89 PRO A O 1
ATOM 722 N N . ALA A 1 90 ? 12.431 -0.155 -19.790 1.00 70.88 90 ALA A N 1
ATOM 723 C CA . ALA A 1 90 ? 11.684 -0.424 -21.025 1.00 70.88 90 ALA A CA 1
ATOM 724 C C . ALA A 1 90 ? 12.594 -0.629 -22.251 1.00 70.88 90 ALA A C 1
ATOM 726 O O . ALA A 1 90 ? 12.121 -1.094 -23.292 1.00 70.88 90 ALA A O 1
ATOM 727 N N . TRP A 1 91 ? 13.873 -0.259 -22.136 1.00 62.03 91 TRP A N 1
ATOM 728 C CA . TRP A 1 91 ? 14.875 -0.332 -23.191 1.00 62.03 91 TRP A CA 1
ATOM 729 C C . TRP A 1 91 ? 16.240 -0.613 -22.558 1.00 62.03 91 TRP A C 1
ATOM 731 O O . TRP A 1 91 ? 16.815 0.277 -21.938 1.00 62.03 91 TRP A O 1
ATOM 741 N N . ASP A 1 92 ? 16.775 -1.815 -22.740 1.00 53.50 92 ASP A N 1
ATOM 742 C CA . ASP A 1 92 ? 18.218 -2.014 -22.629 1.00 53.50 92 ASP A CA 1
ATOM 743 C C . ASP A 1 92 ? 18.832 -1.434 -23.911 1.00 53.50 92 ASP A C 1
ATOM 745 O O . ASP A 1 92 ? 18.588 -1.944 -25.008 1.00 53.50 92 ASP A O 1
ATOM 749 N N . GLU A 1 93 ? 19.571 -0.325 -23.815 1.00 51.62 93 GLU A N 1
ATOM 750 C CA . GLU A 1 93 ? 20.295 0.222 -24.975 1.00 51.62 93 GLU A CA 1
ATOM 751 C C . GLU A 1 93 ? 21.497 -0.645 -25.396 1.00 51.62 93 GLU A C 1
ATOM 753 O O . GLU A 1 93 ? 22.056 -0.405 -26.464 1.00 51.62 93 GLU A O 1
ATOM 758 N N . ASP A 1 94 ? 21.829 -1.714 -24.664 1.00 51.62 94 ASP A N 1
ATOM 759 C CA . ASP A 1 94 ? 23.008 -2.537 -24.932 1.00 51.62 94 ASP A CA 1
ATOM 760 C C . ASP A 1 94 ? 22.670 -4.021 -25.150 1.00 51.62 94 ASP A C 1
ATOM 762 O O . ASP A 1 94 ? 22.877 -4.877 -24.297 1.00 51.62 94 ASP A O 1
ATOM 766 N N . GLU A 1 95 ? 22.254 -4.353 -26.371 1.00 45.31 95 GLU A N 1
ATOM 767 C CA . GLU A 1 95 ? 22.713 -5.599 -26.989 1.00 45.31 95 GLU A CA 1
ATOM 768 C C . GLU A 1 95 ? 23.137 -5.290 -28.432 1.00 45.31 95 GLU A C 1
ATOM 770 O O . GLU A 1 95 ? 22.445 -5.574 -29.418 1.00 45.31 95 GLU A O 1
ATOM 775 N N . ASP A 1 96 ? 24.310 -4.657 -28.552 1.00 43.53 96 ASP A N 1
ATOM 776 C CA . ASP A 1 96 ? 25.151 -4.783 -29.740 1.00 43.53 96 ASP A CA 1
ATOM 777 C C . ASP A 1 96 ? 25.491 -6.270 -29.893 1.00 43.53 96 ASP A C 1
ATOM 779 O O . ASP A 1 96 ? 26.526 -6.764 -29.449 1.00 43.53 96 ASP A O 1
ATOM 783 N N . THR A 1 97 ? 24.573 -7.019 -30.505 1.00 43.91 97 THR A N 1
ATOM 784 C CA . THR A 1 97 ? 24.860 -8.328 -31.087 1.00 43.91 97 THR A CA 1
ATOM 785 C C . THR A 1 97 ? 25.728 -8.098 -32.320 1.00 43.91 97 THR A C 1
ATOM 787 O O . THR A 1 97 ? 25.317 -8.308 -33.466 1.00 43.91 97 THR A O 1
ATOM 790 N N . GLY A 1 98 ? 26.957 -7.645 -32.061 1.00 37.00 98 GLY A N 1
ATOM 791 C CA . GLY A 1 98 ? 28.074 -7.661 -32.979 1.00 37.00 98 GLY A CA 1
ATOM 792 C C . GLY A 1 98 ? 28.248 -9.092 -33.453 1.00 37.00 98 GLY A C 1
ATOM 793 O O . GLY A 1 98 ? 28.906 -9.917 -32.827 1.00 37.00 98 GLY A O 1
ATOM 794 N N . THR A 1 99 ? 27.593 -9.407 -34.564 1.00 39.19 99 THR A N 1
ATOM 795 C CA . THR A 1 99 ? 27.771 -10.653 -35.292 1.00 39.19 99 THR A CA 1
ATOM 796 C C . THR A 1 99 ? 29.118 -10.543 -35.999 1.00 39.19 99 THR A C 1
ATOM 798 O O . THR A 1 99 ? 29.199 -10.321 -37.207 1.00 39.19 99 THR A O 1
ATOM 801 N N . GLU A 1 100 ? 30.205 -10.663 -35.235 1.00 38.47 100 GLU A N 1
ATOM 802 C CA . GLU A 1 100 ? 31.505 -10.994 -35.798 1.00 38.47 100 GLU A CA 1
ATOM 803 C C . GLU A 1 100 ? 31.443 -12.448 -36.261 1.00 38.47 100 GLU A C 1
ATOM 805 O O . GLU A 1 100 ? 31.630 -13.412 -35.525 1.00 38.47 100 GLU A O 1
ATOM 810 N N . ASN A 1 101 ? 31.090 -12.586 -37.532 1.00 44.28 101 ASN A N 1
ATOM 811 C CA . ASN A 1 101 ? 31.298 -13.786 -38.310 1.00 44.28 101 ASN A CA 1
ATOM 812 C C . ASN A 1 101 ? 32.811 -14.039 -38.444 1.00 44.28 101 ASN A C 1
ATOM 814 O O . ASN A 1 101 ? 33.436 -13.522 -39.370 1.00 44.28 101 ASN A O 1
ATOM 818 N N . ASP A 1 102 ? 33.380 -14.854 -37.559 1.00 38.38 102 ASP A N 1
ATOM 819 C CA . ASP A 1 102 ? 34.575 -15.645 -37.855 1.00 38.38 102 ASP A CA 1
ATOM 820 C C . ASP A 1 102 ? 34.384 -17.074 -37.333 1.00 38.38 102 ASP A C 1
ATOM 822 O O . ASP A 1 102 ? 33.969 -17.312 -36.200 1.00 38.38 102 ASP A O 1
ATOM 826 N N . GLY A 1 103 ? 34.589 -18.032 -38.229 1.00 46.44 103 GLY A N 1
ATOM 827 C CA . GLY A 1 103 ? 34.222 -19.424 -38.049 1.00 46.44 103 GLY A CA 1
ATOM 828 C C . GLY A 1 103 ? 35.202 -20.200 -37.178 1.00 46.44 103 GLY A C 1
ATOM 829 O O . GLY A 1 103 ? 36.415 -20.126 -37.356 1.00 46.44 103 GLY A O 1
ATOM 830 N N . GLY A 1 104 ? 34.669 -21.071 -36.323 1.00 34.16 104 GLY A N 1
ATOM 831 C CA . GLY A 1 104 ? 35.489 -22.061 -35.635 1.00 34.16 104 GLY A CA 1
ATOM 832 C C . GLY A 1 104 ? 34.705 -23.015 -34.741 1.00 34.16 104 GLY A C 1
ATOM 833 O O . GLY A 1 104 ? 34.479 -22.699 -33.589 1.00 34.16 104 GLY A O 1
ATOM 834 N N . MET A 1 105 ? 34.401 -24.193 -35.299 1.00 41.03 105 MET A N 1
ATOM 835 C CA . MET A 1 105 ? 34.247 -25.513 -34.656 1.00 41.03 105 MET A CA 1
ATOM 836 C C . MET A 1 105 ? 33.220 -25.741 -33.521 1.00 41.03 105 MET A C 1
ATOM 838 O O . MET A 1 105 ? 33.071 -24.980 -32.580 1.00 41.03 105 MET A O 1
ATOM 842 N N . ALA A 1 106 ? 32.548 -26.888 -33.649 1.00 47.00 106 ALA A N 1
ATOM 843 C CA . ALA A 1 106 ? 31.533 -27.466 -32.770 1.00 47.00 106 ALA A CA 1
ATOM 844 C C . ALA A 1 106 ? 32.073 -28.102 -31.466 1.00 47.00 106 ALA A C 1
ATOM 846 O O . ALA A 1 106 ? 33.278 -28.323 -31.348 1.00 47.00 106 ALA A O 1
ATOM 847 N N . ASP A 1 107 ? 31.103 -28.497 -30.622 1.00 40.69 107 ASP A N 1
ATOM 848 C CA . ASP A 1 107 ? 31.133 -29.186 -29.311 1.00 40.69 107 ASP A CA 1
ATOM 849 C C . ASP A 1 107 ? 31.595 -28.297 -28.141 1.00 40.69 107 ASP A C 1
ATOM 851 O O . ASP A 1 107 ? 32.656 -27.691 -28.194 1.00 40.69 107 ASP A O 1
ATOM 855 N N . ASP A 1 108 ? 30.821 -28.085 -27.073 1.00 38.00 108 ASP A N 1
ATOM 856 C CA . ASP A 1 108 ? 30.043 -29.051 -26.293 1.00 38.00 108 ASP A CA 1
ATOM 857 C C . ASP A 1 108 ? 28.772 -28.414 -25.695 1.00 38.00 108 ASP A C 1
ATOM 859 O O . ASP A 1 108 ? 28.769 -27.262 -25.261 1.00 38.00 108 ASP A O 1
ATOM 863 N N . MET A 1 109 ? 27.689 -29.194 -25.664 1.00 50.41 109 MET A N 1
ATOM 864 C CA . MET A 1 109 ? 26.450 -28.864 -24.961 1.00 50.41 109 MET A CA 1
ATOM 865 C C . MET A 1 109 ? 26.623 -29.131 -23.464 1.00 50.41 109 MET A C 1
ATOM 867 O O . MET A 1 109 ? 26.677 -30.291 -23.059 1.00 50.41 109 MET A O 1
ATOM 871 N N . GLU A 1 110 ? 26.586 -28.082 -22.647 1.00 39.81 110 GLU A N 1
ATOM 872 C CA . GLU A 1 110 ? 26.067 -28.179 -21.282 1.00 39.81 110 GLU A CA 1
ATOM 873 C C . GLU A 1 110 ? 24.853 -27.251 -21.167 1.00 39.81 110 GLU A C 1
ATOM 875 O O . GLU A 1 110 ? 24.942 -26.031 -21.061 1.00 39.81 110 GLU A O 1
ATOM 880 N N . ASP A 1 111 ? 23.706 -27.907 -21.326 1.00 52.66 111 ASP A N 1
ATOM 881 C CA . ASP A 1 111 ? 22.371 -27.503 -20.913 1.00 52.66 111 ASP A CA 1
ATOM 882 C C . ASP A 1 111 ? 22.381 -27.269 -19.398 1.00 52.66 111 ASP A C 1
ATOM 884 O O . ASP A 1 111 ? 22.448 -28.229 -18.632 1.00 52.66 111 ASP A O 1
ATOM 888 N N . ASP A 1 112 ? 22.328 -26.006 -18.974 1.00 40.09 112 ASP A N 1
ATOM 889 C CA . ASP A 1 112 ? 21.827 -25.666 -17.647 1.00 40.09 112 ASP A CA 1
ATOM 890 C C . ASP A 1 112 ? 20.721 -24.620 -17.804 1.00 40.09 112 ASP A C 1
ATOM 892 O O . ASP A 1 112 ? 20.908 -23.510 -18.311 1.00 40.09 112 ASP A O 1
ATOM 896 N N . GLY A 1 113 ? 19.512 -25.073 -17.494 1.00 48.25 113 GLY A N 1
ATOM 897 C CA . GLY A 1 113 ? 18.274 -24.452 -17.915 1.00 48.25 113 GLY A CA 1
ATOM 898 C C . GLY A 1 113 ? 17.917 -23.172 -17.170 1.00 48.25 113 GLY A C 1
ATOM 899 O O . GLY A 1 113 ? 18.017 -23.083 -15.950 1.00 48.25 113 GLY A O 1
ATOM 900 N N . MET A 1 114 ? 17.329 -22.244 -17.921 1.00 41.56 114 MET A N 1
ATOM 901 C CA . MET A 1 114 ? 16.356 -21.267 -17.432 1.00 41.56 114 MET A CA 1
ATOM 902 C C . MET A 1 114 ? 15.223 -21.155 -18.473 1.00 41.56 114 MET A C 1
ATOM 904 O O . MET A 1 114 ? 15.327 -20.513 -19.516 1.00 41.56 114 MET A O 1
ATOM 908 N N . ASN A 1 115 ? 14.161 -21.924 -18.203 1.00 41.59 115 ASN A N 1
ATOM 909 C CA . ASN A 1 115 ? 12.744 -21.534 -18.274 1.00 41.59 115 ASN A CA 1
ATOM 910 C C . ASN A 1 115 ? 12.309 -20.464 -19.307 1.00 41.59 115 ASN A C 1
ATOM 912 O O . ASN A 1 115 ? 12.011 -19.320 -18.997 1.00 41.59 115 ASN A O 1
ATOM 916 N N . GLY A 1 116 ? 12.073 -20.906 -20.541 1.00 44.03 116 GLY A N 1
ATOM 917 C CA . GLY A 1 116 ? 10.711 -21.193 -21.017 1.00 44.03 116 GLY A CA 1
ATOM 918 C C . GLY A 1 116 ? 9.542 -20.296 -20.588 1.00 44.03 116 GLY A C 1
ATOM 919 O O . GLY A 1 116 ? 8.487 -20.846 -20.323 1.00 44.03 116 GLY A O 1
ATOM 920 N N . GLU A 1 117 ? 9.686 -18.973 -20.543 1.00 46.69 117 GLU A N 1
ATOM 921 C CA . GLU A 1 117 ? 8.569 -18.014 -20.546 1.00 46.69 117 GLU A CA 1
ATOM 922 C C . GLU A 1 117 ? 9.076 -16.598 -20.873 1.00 46.69 117 GLU A C 1
ATOM 924 O O . GLU A 1 117 ? 8.829 -15.626 -20.166 1.00 46.69 117 GLU A O 1
ATOM 929 N N . THR A 1 118 ? 9.760 -16.427 -22.009 1.00 53.47 118 THR A N 1
ATOM 930 C CA . THR A 1 118 ? 9.813 -15.106 -22.658 1.00 53.47 118 THR A CA 1
ATOM 931 C C . THR A 1 118 ? 8.389 -14.799 -23.133 1.00 53.47 118 THR A C 1
ATOM 933 O O . THR A 1 118 ? 7.999 -15.123 -24.256 1.00 53.47 118 THR A O 1
ATOM 936 N N . SER A 1 119 ? 7.573 -14.321 -22.190 1.00 61.34 119 SER A N 1
ATOM 937 C CA . SER A 1 119 ? 6.121 -14.203 -22.256 1.00 61.34 119 SER A CA 1
ATOM 938 C C . SER A 1 119 ? 5.685 -13.607 -23.589 1.00 61.34 119 SER A C 1
ATOM 940 O O . SER A 1 119 ? 6.304 -12.677 -24.107 1.00 61.34 119 SER A O 1
ATOM 942 N N . ALA A 1 120 ? 4.582 -14.104 -24.147 1.00 58.19 120 ALA A N 1
ATOM 943 C CA . ALA A 1 120 ? 3.955 -13.523 -25.333 1.00 58.19 120 ALA A CA 1
ATOM 944 C C . ALA A 1 120 ? 3.783 -11.990 -25.222 1.00 58.19 120 ALA A C 1
ATOM 946 O O . ALA A 1 120 ? 3.791 -11.300 -26.240 1.00 58.19 120 ALA A O 1
ATOM 947 N N . ALA A 1 121 ? 3.699 -11.453 -23.998 1.00 61.03 121 ALA A N 1
ATOM 948 C CA . ALA A 1 121 ? 3.733 -10.022 -23.718 1.00 61.03 121 ALA A CA 1
ATOM 949 C C . ALA A 1 121 ? 5.033 -9.339 -24.183 1.00 61.03 121 ALA A C 1
ATOM 951 O O . ALA A 1 121 ? 4.957 -8.309 -24.845 1.00 61.03 121 ALA A O 1
ATOM 952 N N . ALA A 1 122 ? 6.209 -9.922 -23.933 1.00 62.50 122 ALA A N 1
ATOM 953 C CA . ALA A 1 122 ? 7.497 -9.379 -24.375 1.00 62.50 122 ALA A CA 1
ATOM 954 C C . ALA A 1 122 ? 7.592 -9.327 -25.910 1.00 62.50 122 ALA A C 1
ATOM 956 O O . ALA A 1 122 ? 8.004 -8.322 -26.492 1.00 62.50 122 ALA A O 1
ATOM 957 N N . TYR A 1 123 ? 7.114 -10.374 -26.590 1.00 67.38 123 TYR A N 1
ATOM 958 C CA . TYR A 1 123 ? 7.023 -10.386 -28.053 1.00 67.38 123 TYR A CA 1
ATOM 959 C C . TYR A 1 123 ? 6.037 -9.342 -28.594 1.00 67.38 123 TYR A C 1
ATOM 961 O O . TYR A 1 123 ? 6.341 -8.658 -29.574 1.00 67.38 123 TYR A O 1
ATOM 969 N N . LEU A 1 124 ? 4.869 -9.193 -27.962 1.00 74.81 124 LEU A N 1
ATOM 970 C CA . LEU A 1 124 ? 3.871 -8.193 -28.349 1.00 74.81 124 LEU A CA 1
ATOM 971 C C . LEU A 1 124 ? 4.391 -6.768 -28.143 1.00 74.81 124 LEU A C 1
ATOM 973 O O . LEU A 1 124 ? 4.226 -5.932 -29.029 1.00 74.81 124 LEU A O 1
ATOM 977 N N . LEU A 1 125 ? 5.071 -6.497 -27.031 1.00 69.38 125 LEU A N 1
ATOM 978 C CA . LEU A 1 125 ? 5.678 -5.196 -26.752 1.00 69.38 125 LEU A CA 1
ATOM 979 C C . LEU A 1 125 ? 6.781 -4.867 -27.764 1.00 69.38 125 LEU A C 1
ATOM 981 O O . LEU A 1 125 ? 6.798 -3.761 -28.309 1.00 69.38 125 LEU A O 1
ATOM 985 N N . ARG A 1 126 ? 7.620 -5.847 -28.127 1.00 70.75 126 ARG A N 1
ATOM 986 C CA . ARG A 1 126 ? 8.619 -5.690 -29.196 1.00 70.75 126 ARG A CA 1
ATOM 987 C C . ARG A 1 126 ? 7.970 -5.345 -30.537 1.00 70.75 126 ARG A C 1
ATOM 989 O O . ARG A 1 126 ? 8.427 -4.435 -31.231 1.00 70.75 126 ARG A O 1
ATOM 996 N N . ALA A 1 127 ? 6.886 -6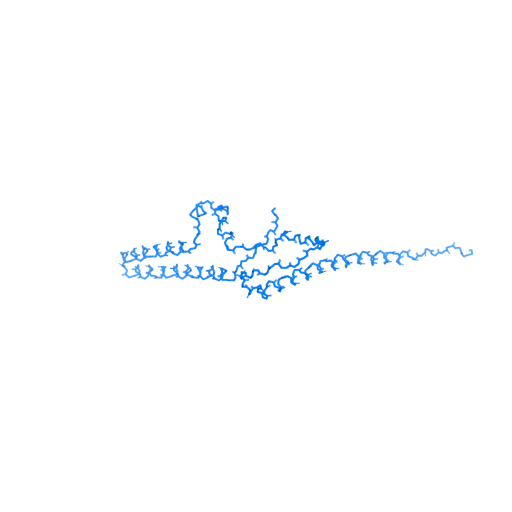.032 -30.892 1.00 74.19 127 ALA A N 1
ATOM 997 C CA . ALA A 1 127 ? 6.148 -5.763 -32.123 1.00 74.19 127 ALA A CA 1
ATOM 998 C C . ALA A 1 127 ? 5.506 -4.361 -32.124 1.00 74.19 127 ALA A C 1
ATOM 1000 O O . ALA A 1 127 ? 5.570 -3.652 -33.131 1.00 74.19 127 ALA A O 1
ATOM 1001 N N . VAL A 1 128 ? 4.938 -3.922 -30.995 1.00 81.56 128 VAL A N 1
ATOM 1002 C CA . VAL A 1 128 ? 4.366 -2.572 -30.837 1.00 81.56 128 VAL A CA 1
ATOM 1003 C C . VAL A 1 128 ? 5.449 -1.494 -30.947 1.00 81.56 128 VAL A C 1
ATOM 1005 O O . VAL A 1 128 ? 5.251 -0.496 -31.644 1.00 81.56 128 VAL A O 1
ATOM 1008 N N . GLY A 1 129 ? 6.621 -1.707 -30.345 1.00 75.75 129 GLY A N 1
ATOM 1009 C CA . GLY A 1 129 ? 7.764 -0.801 -30.476 1.00 75.75 129 GLY A CA 1
ATOM 1010 C C . GLY A 1 129 ? 8.221 -0.637 -31.930 1.00 75.75 129 GLY A C 1
ATOM 1011 O O . GLY A 1 129 ? 8.403 0.485 -32.414 1.00 75.75 129 GLY A O 1
ATOM 1012 N N . GLN A 1 130 ? 8.321 -1.743 -32.674 1.00 80.31 130 GLN A N 1
ATOM 1013 C CA . GLN A 1 130 ? 8.644 -1.710 -34.104 1.00 80.31 130 GLN A CA 1
ATOM 1014 C C . GLN A 1 130 ? 7.587 -0.951 -34.923 1.00 80.31 130 GLN A C 1
ATOM 1016 O O . GLN A 1 130 ? 7.941 -0.138 -35.782 1.00 80.31 130 GLN A O 1
ATOM 1021 N N . LEU A 1 131 ? 6.298 -1.155 -34.630 1.00 86.50 131 LEU A N 1
ATOM 1022 C CA . LEU A 1 131 ? 5.197 -0.441 -35.286 1.00 86.50 131 LEU A CA 1
ATOM 1023 C C . LEU A 1 131 ? 5.245 1.071 -35.039 1.00 86.50 131 LEU A C 1
ATOM 1025 O O . LEU A 1 131 ? 5.055 1.849 -35.979 1.00 86.50 131 LEU A O 1
ATOM 1029 N N . ASN A 1 132 ? 5.553 1.506 -33.816 1.00 80.50 132 ASN A N 1
ATOM 1030 C CA . ASN A 1 132 ? 5.687 2.928 -33.495 1.00 80.50 132 ASN A CA 1
ATOM 1031 C C . ASN A 1 132 ? 6.816 3.590 -34.295 1.00 80.50 132 ASN A C 1
ATOM 1033 O O . ASN A 1 132 ? 6.625 4.673 -34.853 1.00 80.50 132 ASN A O 1
ATOM 1037 N N . ARG A 1 133 ? 7.962 2.914 -34.439 1.00 73.81 133 ARG A N 1
ATOM 1038 C CA . ARG A 1 133 ? 9.100 3.424 -35.222 1.00 73.81 133 ARG A CA 1
ATOM 1039 C C . ARG A 1 133 ? 8.770 3.557 -36.709 1.00 73.81 133 ARG A C 1
ATOM 1041 O O . ARG A 1 133 ? 9.097 4.568 -37.329 1.00 73.81 133 ARG A O 1
ATOM 1048 N N . VAL A 1 134 ? 8.083 2.566 -37.280 1.00 88.69 134 VAL A N 1
ATOM 1049 C CA . VAL A 1 134 ? 7.604 2.633 -38.671 1.00 88.69 134 VAL A CA 1
ATOM 1050 C C . VAL A 1 134 ? 6.623 3.794 -38.848 1.00 88.69 134 VAL A C 1
ATOM 1052 O O . VAL A 1 134 ? 6.734 4.552 -39.810 1.00 88.69 134 VAL A O 1
ATOM 1055 N N . THR A 1 135 ? 5.712 3.982 -37.895 1.00 86.06 135 THR A N 1
ATOM 1056 C CA . THR A 1 135 ? 4.711 5.057 -37.938 1.00 86.06 135 THR A CA 1
ATOM 1057 C C . THR A 1 135 ? 5.360 6.443 -37.885 1.00 86.06 135 THR A C 1
ATOM 1059 O O . THR A 1 135 ? 4.985 7.321 -38.661 1.00 86.06 135 THR A O 1
ATOM 1062 N N . ALA A 1 136 ? 6.380 6.636 -37.043 1.00 84.38 136 ALA A N 1
ATOM 1063 C CA . ALA A 1 136 ? 7.136 7.888 -36.977 1.00 84.38 136 ALA A CA 1
ATOM 1064 C C . ALA A 1 136 ? 7.846 8.211 -38.305 1.00 84.38 136 ALA A C 1
ATOM 1066 O O . ALA A 1 136 ? 7.766 9.336 -38.797 1.00 84.38 136 ALA A O 1
ATOM 1067 N N . ASN A 1 137 ? 8.468 7.210 -38.935 1.00 86.88 137 ASN A N 1
ATOM 1068 C CA . ASN A 1 137 ? 9.115 7.381 -40.239 1.00 86.88 137 ASN A CA 1
ATOM 1069 C C . ASN A 1 137 ? 8.107 7.728 -41.345 1.00 86.88 137 ASN A C 1
ATOM 1071 O O . ASN A 1 137 ? 8.362 8.613 -42.161 1.00 86.88 137 ASN A O 1
ATOM 1075 N N . ILE A 1 138 ? 6.946 7.065 -41.364 1.00 91.31 138 ILE A N 1
ATOM 1076 C CA . ILE A 1 138 ? 5.865 7.379 -42.310 1.00 91.31 138 ILE A CA 1
ATOM 1077 C C . ILE A 1 138 ? 5.378 8.817 -42.110 1.00 91.31 138 ILE A C 1
ATOM 1079 O O . ILE A 1 138 ? 5.128 9.519 -43.091 1.00 91.31 138 ILE A O 1
ATOM 1083 N N . LEU A 1 139 ? 5.270 9.280 -40.863 1.00 88.12 139 LEU A N 1
ATOM 1084 C CA . LEU A 1 139 ? 4.853 10.645 -40.564 1.00 88.12 139 LEU A CA 1
ATOM 1085 C C . LEU A 1 139 ? 5.844 11.679 -41.119 1.00 88.12 139 LEU A C 1
ATOM 1087 O O . LEU A 1 139 ? 5.417 12.659 -41.726 1.00 88.12 139 LEU A O 1
ATOM 1091 N N . GLU A 1 140 ? 7.150 11.453 -40.971 1.00 86.06 140 GLU A N 1
ATOM 1092 C CA . GLU A 1 140 ? 8.182 12.328 -41.546 1.00 86.06 140 GLU A CA 1
ATOM 1093 C C . GLU A 1 140 ? 8.151 12.345 -43.080 1.00 86.0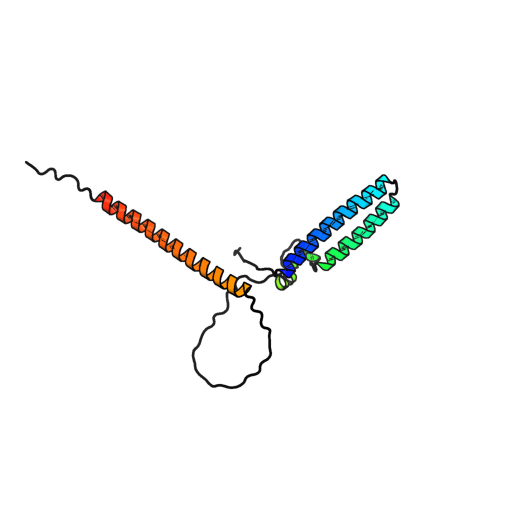6 140 GLU A C 1
ATOM 1095 O O . GLU A 1 140 ? 8.174 13.415 -43.692 1.00 86.06 140 GLU A O 1
ATOM 1100 N N . ILE A 1 141 ? 7.991 11.181 -43.717 1.00 89.25 141 ILE A N 1
ATOM 1101 C CA . ILE A 1 141 ? 7.822 11.098 -45.177 1.00 89.25 141 ILE A CA 1
ATOM 1102 C C . ILE A 1 141 ? 6.570 11.867 -45.615 1.00 89.25 141 ILE A C 1
ATOM 1104 O O . ILE A 1 141 ? 6.613 12.626 -46.583 1.00 89.25 141 ILE A O 1
ATOM 1108 N N . THR A 1 142 ? 5.467 11.731 -44.879 1.00 86.00 142 THR A N 1
ATOM 1109 C CA . THR A 1 142 ? 4.206 12.421 -45.183 1.00 86.00 142 THR A CA 1
ATOM 1110 C C . THR A 1 142 ? 4.364 13.939 -45.076 1.00 86.00 142 THR A C 1
ATOM 1112 O O . THR A 1 142 ? 3.906 14.668 -45.955 1.00 86.00 142 THR A O 1
ATOM 1115 N N . LYS A 1 143 ? 5.074 14.440 -44.055 1.00 86.44 143 LYS A N 1
ATOM 1116 C CA . LYS A 1 143 ? 5.402 15.872 -43.944 1.00 86.44 143 LYS A CA 1
ATOM 1117 C C . LYS A 1 143 ? 6.207 16.357 -45.149 1.00 86.44 143 LYS A C 1
ATOM 1119 O O . LYS A 1 143 ? 5.895 17.412 -45.699 1.00 86.44 143 LYS A O 1
ATOM 1124 N N . ALA A 1 144 ? 7.205 15.587 -45.584 1.00 84.69 144 ALA A N 1
ATOM 1125 C CA . ALA A 1 144 ? 7.992 15.924 -46.766 1.00 84.69 144 ALA A CA 1
ATOM 1126 C C . ALA A 1 144 ? 7.124 15.960 -48.035 1.00 84.69 144 ALA A C 1
ATOM 1128 O O . ALA A 1 144 ? 7.229 16.903 -48.818 1.00 84.69 144 ALA A O 1
ATOM 1129 N N . MET A 1 145 ? 6.215 14.995 -48.214 1.00 85.31 145 MET A N 1
ATOM 1130 C CA . MET A 1 145 ? 5.282 14.971 -49.348 1.00 85.31 145 MET A CA 1
ATOM 1131 C C . MET A 1 145 ? 4.394 16.218 -49.393 1.00 85.31 145 MET A C 1
ATOM 1133 O O . MET A 1 145 ? 4.284 16.832 -50.449 1.00 85.31 145 MET A O 1
ATOM 1137 N N . VAL A 1 146 ? 3.852 16.661 -48.254 1.00 86.75 146 VAL A N 1
ATOM 1138 C CA . VAL A 1 146 ? 3.042 17.893 -48.177 1.00 86.75 146 VAL A CA 1
ATOM 1139 C C . VAL A 1 146 ? 3.857 19.133 -48.562 1.00 86.75 146 VAL A C 1
ATOM 1141 O O . VAL A 1 146 ? 3.348 20.047 -49.213 1.00 86.75 146 VAL A O 1
ATOM 1144 N N . VAL A 1 147 ? 5.138 19.193 -48.192 1.00 83.50 147 VAL A N 1
ATOM 1145 C CA . VAL A 1 147 ? 6.024 20.291 -48.616 1.00 83.50 147 VAL A CA 1
ATOM 1146 C C . VAL A 1 147 ? 6.221 20.276 -50.135 1.00 83.50 147 VAL A C 1
ATOM 1148 O O . VAL A 1 147 ? 6.168 21.336 -50.763 1.00 83.50 147 VAL A O 1
ATOM 1151 N N . TYR A 1 148 ? 6.400 19.096 -50.733 1.00 83.94 148 TYR A N 1
ATOM 1152 C CA . TYR A 1 148 ? 6.528 18.959 -52.183 1.00 83.94 148 TYR A CA 1
ATOM 1153 C C . TYR A 1 148 ? 5.233 19.292 -52.929 1.00 83.94 148 TYR A C 1
ATOM 1155 O O . TYR A 1 148 ? 5.307 19.991 -53.936 1.00 83.94 148 TYR A O 1
ATOM 1163 N N . GLU A 1 149 ? 4.064 18.884 -52.433 1.00 79.62 149 GLU A N 1
ATOM 1164 C CA . GLU A 1 149 ? 2.766 19.263 -53.016 1.00 79.62 149 GLU A CA 1
ATOM 1165 C C . GLU A 1 149 ? 2.595 20.784 -53.050 1.00 79.62 149 GLU A C 1
ATOM 1167 O O . GLU A 1 149 ? 2.355 21.357 -54.109 1.00 79.62 149 GLU A O 1
ATOM 1172 N N . ASN A 1 150 ? 2.856 21.468 -51.933 1.00 75.19 150 ASN A N 1
ATOM 1173 C CA . ASN A 1 150 ? 2.780 22.931 -51.877 1.00 75.19 150 ASN A CA 1
ATOM 1174 C C . ASN A 1 150 ? 3.779 23.623 -52.822 1.00 75.19 150 ASN A C 1
ATOM 1176 O O . ASN A 1 150 ? 3.509 24.710 -53.339 1.00 75.19 150 ASN A O 1
ATOM 1180 N N . ALA A 1 151 ? 4.957 23.030 -53.031 1.00 76.38 151 ALA A N 1
ATOM 1181 C CA . ALA A 1 151 ? 5.937 23.542 -53.982 1.00 76.38 151 ALA A CA 1
ATOM 1182 C C . ALA A 1 151 ? 5.467 23.353 -55.434 1.00 76.38 151 ALA A C 1
ATOM 1184 O O . ALA A 1 151 ? 5.611 24.272 -56.241 1.00 76.38 151 ALA A O 1
ATOM 1185 N N . ILE A 1 152 ? 4.869 22.201 -55.749 1.00 78.94 152 ILE A N 1
ATOM 1186 C CA . ILE A 1 152 ? 4.280 21.906 -57.059 1.00 78.94 152 ILE A CA 1
ATOM 1187 C C . ILE A 1 152 ? 3.111 22.857 -57.340 1.00 78.94 152 ILE A C 1
ATOM 1189 O O . ILE A 1 152 ? 3.096 23.487 -58.395 1.00 78.94 152 ILE A O 1
ATOM 1193 N N . ASP A 1 153 ? 2.203 23.062 -56.384 1.00 78.75 153 ASP A N 1
ATOM 1194 C CA . ASP A 1 153 ? 1.066 23.978 -56.531 1.00 78.75 153 ASP A CA 1
ATOM 1195 C C . ASP A 1 153 ? 1.507 25.424 -56.773 1.00 78.75 153 ASP A C 1
ATOM 1197 O O . ASP A 1 153 ? 0.908 26.138 -57.574 1.00 78.75 153 ASP A O 1
ATOM 1201 N N . ARG A 1 154 ? 2.593 25.877 -56.133 1.00 75.00 154 ARG A N 1
ATOM 1202 C CA . ARG A 1 154 ? 3.171 27.204 -56.407 1.00 75.00 154 ARG A CA 1
ATOM 1203 C C . ARG A 1 154 ? 3.742 27.313 -57.815 1.00 75.00 154 ARG A C 1
ATOM 1205 O O . ARG A 1 154 ? 3.619 28.368 -58.426 1.00 75.00 154 ARG A O 1
ATOM 1212 N N . ILE A 1 155 ? 4.375 26.258 -58.324 1.00 76.50 155 ILE A N 1
ATOM 1213 C CA . ILE A 1 155 ? 4.917 26.236 -59.689 1.00 76.50 155 ILE A CA 1
ATOM 1214 C C . ILE A 1 155 ? 3.777 26.242 -60.711 1.00 76.50 155 ILE A C 1
ATOM 1216 O O . ILE A 1 155 ? 3.848 26.977 -61.692 1.00 76.50 155 ILE A O 1
ATOM 1220 N N . LEU A 1 156 ? 2.718 25.467 -60.465 1.00 73.19 156 LEU A N 1
ATOM 1221 C CA . LEU A 1 156 ? 1.553 25.394 -61.344 1.00 73.19 156 LEU A CA 1
ATOM 1222 C C . LEU A 1 156 ? 0.738 26.697 -61.332 1.00 73.19 156 LEU A C 1
ATOM 1224 O O . LEU A 1 156 ? 0.339 27.163 -62.396 1.00 73.19 156 LEU A O 1
ATOM 1228 N N . ASN A 1 157 ? 0.559 27.333 -60.169 1.00 70.00 157 ASN A N 1
ATOM 1229 C CA . ASN A 1 157 ? -0.193 28.589 -60.045 1.00 70.00 157 ASN A CA 1
ATOM 1230 C C . ASN A 1 157 ? 0.603 29.838 -60.469 1.00 70.00 157 ASN A C 1
ATOM 1232 O O . ASN A 1 157 ? 0.003 30.819 -60.891 1.00 70.00 157 ASN A O 1
ATOM 1236 N N . ASN A 1 158 ? 1.941 29.819 -60.417 1.00 61.56 158 ASN A N 1
ATOM 1237 C CA . ASN A 1 158 ? 2.781 30.893 -60.976 1.00 61.56 158 ASN A CA 1
ATOM 1238 C C . ASN A 1 158 ? 3.028 30.737 -62.494 1.00 61.56 158 ASN A C 1
ATOM 1240 O O . ASN A 1 158 ? 3.807 31.495 -63.071 1.00 61.56 158 ASN A O 1
ATOM 1244 N N . GLY A 1 159 ? 2.403 29.741 -63.133 1.00 55.25 159 GLY A N 1
ATOM 1245 C CA . GLY A 1 159 ? 2.502 29.457 -64.565 1.00 55.25 159 GLY A CA 1
ATOM 1246 C C . GLY A 1 159 ? 1.571 30.279 -65.465 1.00 55.25 159 GLY A C 1
ATOM 1247 O O . GLY A 1 159 ? 1.652 30.133 -66.685 1.00 55.25 159 GLY A O 1
ATOM 1248 N N . GLU A 1 160 ? 0.716 31.153 -64.923 1.00 52.56 160 GLU A N 1
ATOM 1249 C CA . GLU A 1 160 ? 0.012 32.156 -65.733 1.00 52.56 160 GLU A CA 1
ATOM 1250 C C . GLU A 1 160 ? 1.000 33.266 -66.135 1.00 52.56 160 GLU A C 1
ATOM 1252 O O . GLU A 1 160 ? 1.256 34.217 -65.397 1.00 52.56 160 GLU A O 1
ATOM 1257 N N . MET A 1 161 ? 1.613 33.111 -67.316 1.00 51.03 161 MET A N 1
ATOM 1258 C CA . MET A 1 161 ? 2.358 34.189 -67.974 1.00 51.03 161 MET A CA 1
ATOM 1259 C C . MET A 1 161 ? 1.453 35.417 -68.156 1.00 51.03 161 MET A C 1
ATOM 1261 O O . MET A 1 161 ? 0.306 35.245 -68.573 1.00 51.03 161 MET A O 1
ATOM 1265 N N . PRO A 1 162 ? 1.959 36.648 -67.948 1.00 48.19 162 PRO A N 1
ATOM 1266 C CA . PRO A 1 162 ? 1.244 37.840 -68.381 1.00 48.19 162 PRO A CA 1
ATOM 1267 C C . PRO A 1 162 ? 0.989 37.759 -69.891 1.00 48.19 162 PRO A C 1
ATOM 1269 O O . PRO A 1 162 ? 1.884 37.386 -70.657 1.00 48.19 162 PRO A O 1
ATOM 1272 N N . GLU A 1 163 ? -0.241 38.081 -70.299 1.00 53.31 163 GLU A N 1
ATOM 1273 C CA . GLU A 1 163 ? -0.622 38.204 -71.703 1.00 53.31 163 GLU A CA 1
ATOM 1274 C C . GLU A 1 163 ? 0.395 39.095 -72.426 1.00 53.31 163 GLU A C 1
ATOM 1276 O O . GLU A 1 163 ? 0.745 40.191 -71.987 1.00 53.31 163 GLU A O 1
ATOM 1281 N N . ASN A 1 164 ? 0.940 38.562 -73.515 1.00 52.09 164 ASN A N 1
ATOM 1282 C CA . ASN A 1 164 ? 1.880 39.257 -74.372 1.00 52.09 164 ASN A CA 1
ATOM 1283 C C . ASN A 1 164 ? 1.148 40.422 -75.060 1.00 52.09 164 ASN A C 1
ATOM 1285 O O . ASN A 1 164 ? 0.474 40.200 -76.065 1.00 52.09 164 ASN A O 1
ATOM 1289 N N . ASP A 1 165 ? 1.305 41.644 -74.540 1.00 53.81 165 ASP A N 1
ATOM 1290 C CA . ASP A 1 165 ? 0.880 42.918 -75.155 1.00 53.81 165 ASP A CA 1
ATOM 1291 C C . ASP A 1 165 ? 1.708 43.246 -76.417 1.00 53.81 165 ASP A C 1
ATOM 1293 O O . ASP A 1 165 ? 2.328 44.299 -76.562 1.00 53.81 165 ASP A O 1
ATOM 1297 N N . CYS A 1 166 ? 1.752 42.311 -77.358 1.00 50.59 166 CYS A N 1
ATOM 1298 C CA . CYS A 1 166 ? 2.290 42.498 -78.696 1.00 50.59 166 CYS A CA 1
ATOM 1299 C C . CYS A 1 166 ? 1.330 41.847 -79.694 1.00 50.59 166 CYS A C 1
ATOM 1301 O O . CYS A 1 166 ? 1.625 40.797 -80.269 1.00 50.59 166 CYS A O 1
ATOM 1303 N N . ALA A 1 167 ? 0.179 42.486 -79.891 1.00 51.25 167 ALA A N 1
ATOM 1304 C CA . ALA A 1 167 ? -0.623 42.343 -81.096 1.00 51.25 167 ALA A CA 1
ATOM 1305 C C . ALA A 1 167 ? -1.145 43.730 -81.519 1.00 51.25 167 ALA A C 1
ATOM 1307 O O . ALA A 1 167 ? -2.002 44.299 -80.846 1.00 51.25 167 ALA A O 1
ATOM 1308 N N . ASP A 1 168 ? -0.566 44.183 -82.638 1.00 45.47 168 ASP A N 1
ATOM 1309 C CA . ASP A 1 168 ? -0.804 45.358 -83.501 1.00 45.47 168 ASP A CA 1
ATOM 1310 C C . ASP A 1 168 ? -0.504 46.782 -82.989 1.00 45.47 168 ASP A C 1
ATOM 1312 O O . ASP A 1 168 ? -1.292 47.370 -82.216 1.00 45.47 168 ASP A O 1
#